Protein AF-A0A947W9T8-F1 (afdb_monomer_lite)

Sequence (119 aa):
MKTILLVGMPPEVCQQVEKLAGGNCKIVAKEADRDERSQFYKEHPTIVVLNARWSDGHWGPNARSLAEEMVKVGGVTVIAVSSFNYDRTLFEKSFFEKSCCQFCRPEELNDILQGELSL

Radius of gyration: 12.92 Å; chains: 1; bounding box: 28×28×35 Å

Secondary structure (DSSP, 8-state):
-EEEEEES--HHHHHHHHHHHGGGEEEEE-SS-S-HHHHHHHH--SEEEEETT---SSSS-HHHHHHHHHHHH-S-EEEEE-S-HHHHHHHSSTTTTTTTEEEE-GGGHHHHHHHHHH-

Foldseek 3Di:
DAEEEEEPDDPVLVVVLCVQLDPVYHYHYDDLDQPSPVCCVVVVGLEYEFAQPDDSPDPDSVRLVVVLVSQVVPNHAYEYEDPDCVSVVSCCPPSNVVTNYHYDYSVCCNVVVNVSSVD

pLDDT: mean 83.0, std 11.66, range [39.25, 93.94]

Structure (mmCIF, N/CA/C/O backbone):
data_AF-A0A947W9T8-F1
#
_entry.id   AF-A0A947W9T8-F1
#
loop_
_atom_site.group_PDB
_atom_site.id
_atom_site.type_symbol
_atom_site.label_atom_id
_atom_site.label_alt_id
_atom_site.label_comp_id
_atom_site.label_asym_id
_atom_site.label_entity_id
_atom_site.label_seq_id
_atom_site.pdbx_PDB_ins_code
_atom_site.Cartn_x
_atom_site.Cartn_y
_atom_site.Cartn_z
_atom_site.occupancy
_atom_site.B_iso_or_equiv
_atom_site.auth_seq_id
_atom_site.auth_comp_id
_atom_site.auth_asym_id
_atom_site.auth_atom_id
_atom_site.pdbx_PDB_model_num
ATOM 1 N N . MET A 1 1 ? -8.979 -1.456 15.881 1.00 77.81 1 MET A N 1
ATOM 2 C CA . MET A 1 1 ? -7.578 -1.009 15.723 1.00 77.81 1 MET A CA 1
ATOM 3 C C . MET A 1 1 ? -7.183 -1.293 14.288 1.00 77.81 1 MET A C 1
ATOM 5 O O . MET A 1 1 ? -7.438 -2.407 13.849 1.00 77.81 1 MET A O 1
ATOM 9 N N . LYS A 1 2 ? -6.668 -0.302 13.552 1.00 88.25 2 LYS A N 1
ATOM 10 C CA . LYS A 1 2 ? -6.274 -0.486 12.148 1.00 88.25 2 LYS A CA 1
ATOM 11 C C . LYS A 1 2 ? -4.866 -1.057 12.062 1.00 88.25 2 LYS A C 1
ATOM 13 O O . LYS A 1 2 ? -4.004 -0.704 12.869 1.00 88.25 2 LYS A O 1
ATOM 18 N N . THR A 1 3 ? -4.655 -1.919 11.077 1.00 92.75 3 THR A N 1
ATOM 19 C CA . THR A 1 3 ? -3.351 -2.514 10.783 1.00 92.75 3 THR A CA 1
ATOM 20 C C . THR A 1 3 ? -2.964 -2.124 9.365 1.00 92.75 3 THR A C 1
ATOM 22 O O . THR A 1 3 ? -3.740 -2.345 8.434 1.00 92.75 3 THR A O 1
ATOM 25 N N . ILE A 1 4 ? -1.784 -1.526 9.217 1.00 93.94 4 ILE A N 1
ATOM 26 C CA . ILE A 1 4 ? -1.240 -1.061 7.943 1.00 93.94 4 ILE A CA 1
ATOM 27 C C . ILE A 1 4 ? -0.068 -1.959 7.562 1.00 93.94 4 ILE A C 1
ATOM 29 O O . ILE A 1 4 ? 0.888 -2.069 8.326 1.00 93.94 4 ILE A O 1
ATOM 33 N N . LEU A 1 5 ? -0.121 -2.570 6.383 1.00 93.19 5 LEU A N 1
ATOM 34 C CA . LEU A 1 5 ? 1.000 -3.304 5.797 1.00 93.19 5 LEU A CA 1
ATOM 35 C C . LEU A 1 5 ? 1.682 -2.432 4.738 1.00 93.19 5 LEU A C 1
ATOM 37 O O . LEU A 1 5 ? 1.016 -1.959 3.820 1.00 93.19 5 LEU A O 1
ATOM 41 N N . LEU A 1 6 ? 2.997 -2.237 4.844 1.00 92.06 6 LEU A N 1
ATOM 42 C CA . LEU A 1 6 ? 3.795 -1.535 3.834 1.00 92.06 6 LEU A CA 1
ATOM 43 C C . LEU A 1 6 ? 4.538 -2.551 2.964 1.00 92.06 6 LEU A C 1
ATOM 45 O O . LEU A 1 6 ? 5.315 -3.354 3.480 1.00 92.06 6 LEU A O 1
ATOM 49 N N . VAL A 1 7 ? 4.329 -2.500 1.648 1.00 90.62 7 VAL A N 1
ATOM 50 C CA . VAL A 1 7 ? 4.938 -3.425 0.683 1.00 90.62 7 VAL A CA 1
ATOM 51 C C . VAL A 1 7 ? 5.866 -2.674 -0.257 1.00 90.62 7 VAL A C 1
ATOM 53 O O . VAL A 1 7 ? 5.421 -1.871 -1.078 1.00 90.62 7 VAL A O 1
ATOM 56 N N . GLY A 1 8 ? 7.168 -2.955 -0.159 1.00 87.44 8 GLY A N 1
ATOM 57 C CA . GLY A 1 8 ? 8.167 -2.407 -1.079 1.00 87.44 8 GLY A CA 1
ATOM 58 C C . GLY A 1 8 ? 8.328 -0.890 -1.025 1.00 87.44 8 GLY A C 1
ATOM 59 O O . GLY A 1 8 ? 8.807 -0.302 -1.996 1.00 87.44 8 GLY A O 1
ATOM 60 N N . MET A 1 9 ? 7.880 -0.250 0.054 1.00 88.56 9 MET A N 1
ATOM 61 C CA . MET A 1 9 ? 7.938 1.200 0.198 1.00 88.56 9 MET A CA 1
ATOM 62 C C . MET A 1 9 ? 9.362 1.648 0.542 1.00 88.56 9 MET A C 1
ATOM 64 O O . MET A 1 9 ? 10.041 0.975 1.321 1.00 88.56 9 MET A O 1
ATOM 68 N N . PRO A 1 10 ? 9.836 2.771 -0.025 1.00 85.62 10 PRO A N 1
ATOM 69 C CA . PRO A 1 10 ? 11.122 3.324 0.361 1.00 85.62 10 PRO A CA 1
ATOM 70 C C . PRO A 1 10 ? 11.061 3.868 1.805 1.00 85.62 10 PRO A C 1
ATOM 72 O O . PRO A 1 10 ? 9.973 4.241 2.268 1.00 85.62 10 PRO A O 1
ATOM 75 N N . PRO A 1 11 ? 12.199 3.935 2.526 1.00 87.19 11 PRO A N 1
ATOM 76 C CA . PRO A 1 11 ? 12.235 4.324 3.938 1.00 87.19 11 PRO A CA 1
ATOM 77 C C . PRO A 1 11 ? 11.555 5.664 4.235 1.00 87.19 11 PRO A C 1
ATOM 79 O O . PRO A 1 11 ? 10.885 5.791 5.260 1.00 87.19 11 PRO A O 1
ATOM 82 N N . GLU A 1 12 ? 11.668 6.646 3.335 1.00 87.31 12 GLU A N 1
ATOM 83 C CA . GLU A 1 12 ? 1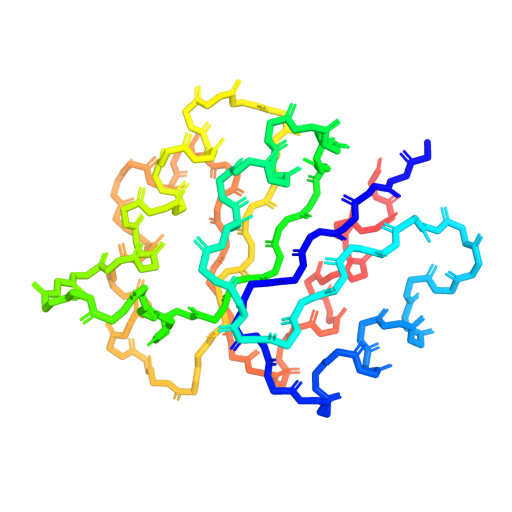1.011 7.945 3.497 1.00 87.31 12 GLU A CA 1
ATOM 84 C C . GLU A 1 12 ? 9.484 7.830 3.578 1.00 87.31 12 GLU A C 1
ATOM 86 O O . GLU A 1 12 ? 8.853 8.504 4.396 1.00 87.31 12 GLU A O 1
ATOM 91 N N . VAL A 1 13 ? 8.884 6.929 2.797 1.00 87.62 13 VAL A N 1
ATOM 92 C CA . VAL A 1 13 ? 7.436 6.722 2.824 1.00 87.62 13 VAL A CA 1
ATOM 93 C C . VAL A 1 13 ? 7.032 5.899 4.045 1.00 87.62 13 VAL A C 1
ATOM 95 O O . VAL A 1 13 ? 5.995 6.175 4.644 1.00 87.62 13 VAL A O 1
ATOM 98 N N . CYS A 1 14 ? 7.855 4.941 4.480 1.00 88.94 14 CYS A N 1
ATOM 99 C CA . CYS A 1 14 ? 7.605 4.220 5.730 1.00 88.94 14 CYS A CA 1
ATOM 100 C C . CYS A 1 14 ? 7.518 5.181 6.923 1.00 88.94 14 CYS A C 1
ATOM 102 O O . CYS A 1 14 ? 6.525 5.167 7.649 1.00 88.94 14 CYS A O 1
ATOM 104 N N . GLN A 1 15 ? 8.489 6.087 7.060 1.00 89.00 15 GLN A N 1
ATOM 105 C CA . GLN A 1 15 ? 8.498 7.097 8.124 1.00 89.00 15 GLN A CA 1
ATOM 106 C C . GLN A 1 15 ? 7.305 8.058 8.029 1.00 89.00 15 GLN A C 1
ATOM 108 O O . GLN A 1 15 ? 6.732 8.457 9.045 1.00 89.00 15 GLN A O 1
ATOM 113 N N . GLN A 1 16 ? 6.909 8.434 6.810 1.00 89.56 16 GLN A N 1
ATOM 114 C CA . GLN A 1 16 ? 5.730 9.264 6.564 1.00 89.56 16 GLN A CA 1
ATOM 115 C C . GLN A 1 16 ? 4.447 8.577 7.054 1.00 89.56 16 GLN A C 1
ATOM 117 O O . GLN A 1 16 ? 3.656 9.201 7.765 1.00 89.56 16 GLN A O 1
ATOM 122 N N . VAL A 1 17 ? 4.263 7.292 6.734 1.00 90.69 17 VAL A N 1
ATOM 123 C CA . VAL A 1 17 ? 3.108 6.505 7.190 1.00 90.69 17 VAL A CA 1
ATOM 124 C C . VAL A 1 17 ? 3.130 6.316 8.708 1.00 90.69 17 VAL A C 1
ATOM 126 O O . VAL A 1 17 ? 2.100 6.498 9.353 1.00 90.69 17 VAL A O 1
ATOM 129 N N . GLU A 1 18 ? 4.292 6.033 9.299 1.00 90.00 18 GLU A N 1
ATOM 130 C CA . GLU A 1 18 ? 4.469 5.929 10.755 1.00 90.00 18 GLU A CA 1
ATOM 131 C C . GLU A 1 18 ? 4.072 7.200 11.494 1.00 90.00 18 GLU A C 1
ATOM 133 O O . GLU A 1 18 ? 3.310 7.156 12.465 1.00 90.00 18 GLU A O 1
ATOM 138 N N . LYS A 1 19 ? 4.519 8.349 10.991 1.00 90.19 19 LYS A N 1
ATOM 139 C CA . LYS A 1 19 ? 4.174 9.646 11.566 1.00 90.19 19 LYS A CA 1
ATOM 140 C C . LYS A 1 19 ? 2.676 9.942 11.470 1.00 90.19 19 LYS A C 1
ATOM 142 O O . LYS A 1 19 ? 2.123 10.532 12.396 1.00 90.19 19 LYS A O 1
ATOM 147 N N . LEU A 1 20 ? 2.032 9.559 10.367 1.00 89.81 20 LEU A N 1
ATOM 148 C CA . LEU A 1 20 ? 0.605 9.793 10.151 1.00 89.81 20 LEU A CA 1
ATOM 149 C C . LEU A 1 20 ? -0.292 8.874 10.975 1.00 89.81 20 LEU A C 1
ATOM 151 O O . LEU A 1 20 ? -1.266 9.338 11.562 1.00 89.81 20 LEU A O 1
ATOM 155 N N . ALA A 1 21 ? 0.013 7.578 11.009 1.00 87.50 21 ALA A N 1
ATOM 156 C CA . ALA A 1 21 ? -0.827 6.609 11.700 1.00 87.50 21 ALA A CA 1
ATOM 157 C C . ALA A 1 21 ? -0.743 6.761 13.231 1.00 87.50 21 ALA A C 1
ATOM 159 O O . ALA A 1 21 ? -1.692 6.425 13.950 1.00 87.50 21 ALA A O 1
ATOM 160 N N . GLY A 1 22 ? 0.385 7.291 13.723 1.00 82.06 22 GLY A N 1
ATOM 161 C CA . GLY A 1 22 ? 0.645 7.506 15.142 1.00 82.06 22 GLY A CA 1
ATOM 162 C C . GLY A 1 22 ? 0.586 6.207 15.954 1.00 82.06 22 GLY A C 1
ATOM 163 O O . GLY A 1 22 ? 0.674 5.106 15.420 1.00 82.06 22 GLY A O 1
ATOM 164 N N . GLY A 1 23 ? 0.392 6.321 17.272 1.00 78.38 23 GLY A N 1
ATOM 165 C CA . GLY A 1 23 ? 0.298 5.162 18.175 1.00 78.38 23 GLY A CA 1
ATOM 166 C C . GLY A 1 23 ? -1.022 4.376 18.106 1.00 78.38 23 GLY A C 1
ATOM 167 O O . GLY A 1 23 ? -1.191 3.415 18.851 1.00 78.38 23 GLY A O 1
ATOM 168 N N . ASN A 1 24 ? -1.965 4.779 17.248 1.00 80.31 24 ASN A N 1
ATOM 169 C CA . ASN A 1 24 ? -3.314 4.200 17.177 1.00 80.31 24 ASN A CA 1
ATOM 170 C C . ASN A 1 24 ? -3.457 3.105 16.109 1.00 80.31 24 ASN A C 1
ATOM 172 O O . ASN A 1 24 ? -4.493 2.433 16.041 1.00 80.31 24 ASN A O 1
ATOM 176 N N . CYS A 1 25 ? -2.431 2.922 15.279 1.00 88.12 25 CYS A N 1
ATOM 177 C CA . CYS A 1 25 ? -2.396 1.906 14.238 1.00 88.12 25 CYS A CA 1
ATOM 178 C C . CYS A 1 25 ? -1.193 0.994 14.434 1.00 88.12 25 CYS A C 1
ATOM 180 O O . CYS A 1 25 ? -0.109 1.437 14.811 1.00 88.12 25 CYS A O 1
ATOM 182 N N . LYS A 1 26 ? -1.370 -0.287 14.120 1.00 90.94 26 LYS A N 1
ATOM 183 C CA . LYS A 1 26 ? -0.251 -1.218 14.018 1.00 90.94 26 LYS A CA 1
ATOM 184 C C . LYS A 1 26 ? 0.348 -1.101 12.623 1.00 90.94 26 LYS A C 1
ATOM 186 O O . LYS A 1 26 ? -0.360 -1.321 11.644 1.00 90.94 26 LYS A O 1
ATOM 191 N N . ILE A 1 27 ? 1.635 -0.792 12.532 1.00 90.12 27 ILE A N 1
ATOM 192 C CA . ILE A 1 27 ? 2.351 -0.759 11.255 1.00 90.12 27 ILE A CA 1
ATOM 193 C C . ILE A 1 27 ? 3.195 -2.017 11.129 1.00 90.12 27 ILE A C 1
ATOM 195 O O . ILE A 1 27 ? 3.965 -2.369 12.019 1.00 90.12 27 ILE A O 1
ATOM 199 N N . VAL A 1 28 ? 3.018 -2.694 10.004 1.00 88.25 28 VAL A N 1
ATOM 200 C CA . VAL A 1 28 ? 3.795 -3.847 9.576 1.00 88.25 28 VAL A CA 1
ATOM 201 C C . VAL A 1 28 ? 4.612 -3.372 8.380 1.00 88.25 28 VAL A C 1
ATOM 203 O O . VAL A 1 28 ? 4.160 -3.421 7.238 1.00 88.25 28 VAL A O 1
ATOM 206 N N . ALA A 1 29 ? 5.786 -2.806 8.656 1.00 73.88 29 ALA A N 1
ATOM 207 C CA . ALA A 1 29 ? 6.720 -2.351 7.634 1.00 73.88 29 ALA A CA 1
ATOM 208 C C . ALA A 1 29 ? 7.717 -3.462 7.305 1.00 73.88 29 ALA A C 1
ATOM 210 O O . ALA A 1 29 ? 8.166 -4.180 8.203 1.00 73.88 29 ALA A O 1
ATOM 211 N N . LYS A 1 30 ? 8.089 -3.594 6.029 1.00 63.84 30 LYS A N 1
ATOM 212 C CA . LYS A 1 30 ? 9.153 -4.512 5.631 1.00 63.84 30 LYS A CA 1
ATOM 213 C C . LYS A 1 30 ? 10.122 -3.850 4.667 1.00 63.84 30 LYS A C 1
ATOM 215 O O . LYS A 1 30 ? 9.743 -3.409 3.584 1.00 63.84 30 LYS A O 1
ATOM 220 N N . GLU A 1 31 ? 11.388 -3.844 5.060 1.00 56.31 31 GLU A N 1
ATOM 221 C CA . GLU A 1 31 ? 12.499 -3.628 4.146 1.00 56.31 31 GLU A CA 1
ATOM 222 C C . GLU A 1 31 ? 12.657 -4.898 3.299 1.00 56.31 31 GLU A C 1
ATOM 224 O O . GLU A 1 31 ? 13.053 -5.936 3.815 1.00 56.31 31 GLU A O 1
ATOM 229 N N . ALA A 1 32 ? 12.265 -4.826 2.024 1.00 51.75 32 ALA A N 1
ATOM 230 C CA . ALA A 1 32 ? 12.659 -5.694 0.901 1.00 51.75 32 ALA A CA 1
ATOM 231 C C . ALA A 1 32 ? 12.647 -7.240 1.047 1.00 51.75 32 ALA A C 1
ATOM 233 O O . ALA A 1 32 ? 13.120 -7.918 0.135 1.00 51.75 32 ALA A O 1
ATOM 234 N N . ASP A 1 33 ? 12.132 -7.831 2.126 1.00 51.91 33 ASP A N 1
ATOM 235 C CA . ASP A 1 33 ? 12.156 -9.286 2.299 1.00 51.91 33 ASP A CA 1
ATOM 236 C C . ASP A 1 33 ? 10.896 -9.957 1.723 1.00 51.91 33 ASP A C 1
ATOM 238 O O . ASP A 1 33 ? 9.768 -9.538 1.976 1.00 51.91 33 ASP A O 1
ATOM 242 N N . ARG A 1 34 ? 11.094 -11.077 1.026 1.00 60.41 34 ARG A N 1
ATOM 243 C CA . ARG A 1 34 ? 10.173 -11.743 0.075 1.00 60.41 34 ARG A CA 1
ATOM 244 C C . ARG A 1 34 ? 8.928 -12.440 0.661 1.00 60.41 34 ARG A C 1
ATOM 246 O O . ARG A 1 34 ? 8.612 -13.557 0.254 1.00 60.41 34 ARG A O 1
ATOM 253 N N . ASP A 1 35 ? 8.250 -11.861 1.648 1.00 77.94 35 ASP A N 1
ATOM 254 C CA . ASP A 1 35 ? 7.139 -12.560 2.316 1.00 77.94 35 ASP A CA 1
ATOM 255 C C . ASP A 1 35 ? 5.977 -11.657 2.745 1.00 77.94 35 ASP A C 1
ATOM 257 O O . ASP A 1 35 ? 5.540 -11.643 3.893 1.00 77.94 35 ASP A O 1
ATOM 261 N N . GLU A 1 36 ? 5.493 -10.846 1.817 1.00 82.31 36 GLU A N 1
ATOM 262 C CA . GLU A 1 36 ? 4.372 -9.929 2.009 1.00 82.31 36 GLU A CA 1
ATOM 263 C C . GLU A 1 36 ? 3.038 -10.675 2.056 1.00 82.31 36 GLU A C 1
ATOM 265 O O . GLU A 1 36 ? 2.128 -10.274 2.780 1.00 82.31 36 GLU A O 1
ATOM 270 N N . ARG A 1 37 ? 2.948 -11.815 1.356 1.00 85.38 37 ARG A N 1
ATOM 271 C CA . ARG A 1 37 ? 1.779 -12.700 1.399 1.00 85.38 37 ARG A CA 1
ATOM 272 C C . ARG A 1 37 ? 1.586 -13.303 2.785 1.00 85.38 37 ARG A C 1
ATOM 274 O O . ARG A 1 37 ? 0.503 -13.160 3.346 1.00 85.38 37 ARG A O 1
ATOM 281 N N . SER A 1 38 ? 2.609 -13.924 3.380 1.00 84.81 38 SER A N 1
ATOM 282 C CA . SER A 1 38 ? 2.423 -14.529 4.707 1.00 84.81 38 SER A CA 1
ATOM 283 C C . SER A 1 38 ? 2.122 -13.477 5.767 1.00 84.81 38 SER A C 1
ATOM 285 O O . SER A 1 38 ? 1.315 -13.737 6.653 1.00 84.81 38 SER A O 1
ATOM 287 N N . GLN A 1 39 ? 2.699 -12.274 5.667 1.00 85.62 39 GLN A N 1
ATOM 288 C CA . GLN A 1 39 ? 2.354 -11.176 6.575 1.00 85.62 39 GLN A CA 1
ATOM 289 C C . GLN A 1 39 ? 0.916 -10.704 6.382 1.00 85.62 39 GLN A C 1
ATOM 291 O O . GLN A 1 39 ? 0.213 -10.521 7.368 1.00 85.62 39 GLN A O 1
ATOM 296 N N . PHE A 1 40 ? 0.445 -10.568 5.143 1.00 88.94 40 PHE A N 1
ATOM 297 C CA . PHE A 1 40 ? -0.951 -10.240 4.874 1.00 88.94 40 PHE A CA 1
ATOM 298 C C . PHE A 1 40 ? -1.909 -11.241 5.538 1.00 88.94 40 PHE A C 1
ATOM 300 O O . PHE A 1 40 ? -2.814 -10.839 6.268 1.00 88.94 40 PHE A O 1
ATOM 307 N N . TYR A 1 41 ? -1.669 -12.544 5.363 1.00 87.62 41 TYR A N 1
ATOM 308 C CA . TYR A 1 41 ? -2.514 -13.585 5.958 1.00 87.62 41 TYR A CA 1
ATOM 309 C C . TYR A 1 41 ? -2.340 -13.739 7.473 1.00 87.62 41 TYR A C 1
ATOM 311 O O . TYR A 1 41 ? -3.257 -14.211 8.133 1.00 87.62 41 TYR A O 1
ATOM 319 N N . LYS A 1 42 ? -1.187 -13.367 8.034 1.00 89.31 42 LYS A N 1
ATOM 320 C CA . LYS A 1 42 ? -0.925 -13.443 9.477 1.00 89.31 42 LYS A CA 1
ATOM 321 C C . LYS A 1 42 ? -1.487 -12.242 10.233 1.00 89.31 42 LYS A C 1
ATOM 323 O O . LYS A 1 42 ? -2.034 -12.390 11.321 1.00 89.31 42 LYS A O 1
ATOM 328 N N . GLU A 1 43 ? -1.286 -11.051 9.685 1.00 90.75 43 GLU A N 1
ATOM 329 C CA . GLU A 1 43 ? -1.548 -9.781 10.361 1.00 90.75 43 GLU A CA 1
ATOM 330 C C . GLU A 1 43 ? -2.931 -9.216 10.029 1.00 90.75 43 GLU A C 1
ATOM 332 O O . GLU A 1 43 ? -3.401 -8.328 10.740 1.00 90.75 43 GLU A O 1
ATOM 337 N N . HIS A 1 44 ? -3.579 -9.735 8.977 1.00 90.12 44 HIS A N 1
ATOM 338 C CA . HIS A 1 44 ? -4.893 -9.308 8.493 1.00 90.12 44 HIS A CA 1
ATOM 339 C C . HIS A 1 44 ? -5.014 -7.774 8.416 1.00 90.12 44 HIS A C 1
ATOM 341 O O . HIS A 1 44 ? -5.834 -7.174 9.120 1.00 90.12 44 HIS A O 1
ATOM 347 N N . PRO A 1 45 ? -4.160 -7.108 7.612 1.00 92.19 45 PRO A N 1
ATOM 348 C CA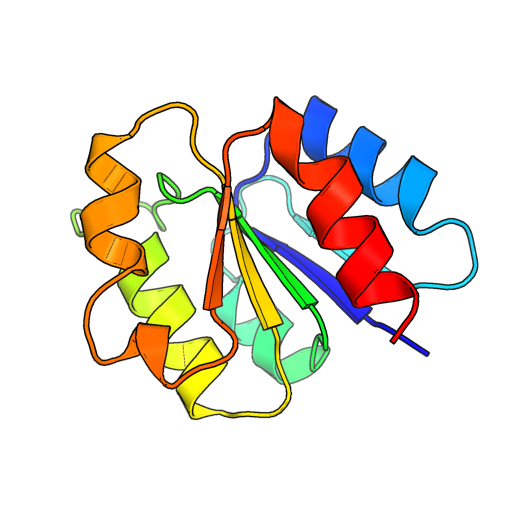 . PRO A 1 45 ? -4.157 -5.659 7.533 1.00 92.19 45 PRO A CA 1
ATOM 349 C C . PRO A 1 45 ? -5.475 -5.136 6.963 1.00 92.19 45 PRO A C 1
ATOM 351 O O . PRO A 1 45 ? -6.019 -5.678 6.005 1.00 92.19 45 PRO A O 1
ATOM 354 N N . THR A 1 46 ? -5.955 -4.034 7.532 1.00 92.75 46 THR A N 1
ATOM 355 C CA . THR A 1 46 ? -7.114 -3.299 7.011 1.00 92.75 46 THR A CA 1
ATOM 356 C C . THR A 1 46 ? -6.709 -2.354 5.883 1.00 92.75 46 THR A C 1
ATOM 358 O O . THR A 1 46 ? -7.537 -2.002 5.051 1.00 92.75 46 THR A O 1
ATOM 361 N N . ILE A 1 47 ? -5.438 -1.934 5.858 1.00 93.69 47 ILE A N 1
ATOM 362 C CA . ILE A 1 47 ? -4.866 -1.061 4.830 1.00 93.69 47 ILE A CA 1
ATOM 363 C C . ILE A 1 47 ? -3.543 -1.667 4.357 1.00 93.69 47 ILE A C 1
ATOM 365 O O . ILE A 1 47 ? -2.699 -2.042 5.169 1.00 93.69 47 ILE A O 1
ATOM 369 N N . VAL A 1 48 ? -3.331 -1.726 3.048 1.00 93.56 48 VAL A N 1
ATOM 370 C CA . VAL A 1 48 ? -2.046 -2.084 2.442 1.00 93.56 48 VAL A CA 1
ATOM 371 C C . VAL A 1 48 ? -1.557 -0.899 1.627 1.00 93.56 48 VAL A C 1
ATOM 373 O O . VAL A 1 48 ? -2.209 -0.509 0.665 1.00 93.56 48 VAL A O 1
ATOM 376 N N . VAL A 1 49 ? -0.397 -0.349 1.976 1.00 93.81 49 VAL A N 1
ATOM 377 C CA . VAL A 1 49 ? 0.305 0.636 1.147 1.00 93.81 49 VAL A CA 1
ATOM 378 C C . VAL A 1 49 ? 1.334 -0.116 0.317 1.00 93.81 49 VAL A C 1
ATOM 380 O O . VAL A 1 49 ? 2.296 -0.675 0.844 1.00 93.81 49 VAL A O 1
ATOM 383 N N . LEU A 1 50 ? 1.104 -0.165 -0.987 1.00 92.06 50 LEU A N 1
ATOM 384 C CA . LEU A 1 50 ? 1.841 -0.996 -1.924 1.00 92.06 50 LEU A CA 1
ATOM 385 C C . LEU A 1 50 ? 2.609 -0.121 -2.906 1.00 92.06 50 LEU A C 1
ATOM 387 O O . LEU A 1 50 ? 2.012 0.656 -3.642 1.00 92.06 50 LEU A O 1
ATOM 391 N N . ASN A 1 51 ? 3.920 -0.307 -3.012 1.00 91.06 51 ASN A N 1
ATOM 392 C CA . ASN A 1 51 ? 4.672 0.266 -4.119 1.00 91.06 51 ASN A CA 1
ATOM 393 C C . ASN A 1 51 ? 4.220 -0.406 -5.427 1.00 91.06 51 ASN A C 1
ATOM 395 O O . ASN A 1 51 ? 4.405 -1.609 -5.612 1.00 91.06 51 ASN A O 1
ATOM 399 N N . ALA A 1 52 ? 3.645 0.360 -6.358 1.00 89.12 52 ALA A N 1
ATOM 400 C CA . ALA A 1 52 ? 3.090 -0.181 -7.603 1.00 89.12 52 ALA A CA 1
ATOM 401 C C . ALA A 1 52 ? 4.161 -0.802 -8.522 1.00 89.12 52 ALA A C 1
ATOM 403 O O . ALA A 1 52 ? 3.847 -1.570 -9.431 1.00 89.12 52 ALA A O 1
ATOM 404 N N . ARG A 1 53 ? 5.435 -0.476 -8.277 1.00 86.50 53 ARG A N 1
ATOM 405 C CA . ARG A 1 53 ? 6.611 -1.011 -8.972 1.00 86.50 53 ARG A CA 1
ATOM 406 C C . ARG A 1 53 ? 7.299 -2.136 -8.196 1.00 86.50 53 ARG A C 1
ATOM 408 O O . ARG A 1 53 ? 8.331 -2.625 -8.655 1.00 86.50 53 ARG A O 1
ATOM 415 N N . TRP A 1 54 ? 6.764 -2.540 -7.042 1.00 85.81 54 TRP A N 1
ATOM 416 C CA . TRP A 1 54 ? 7.311 -3.647 -6.266 1.00 85.81 54 TRP A CA 1
ATOM 417 C C . TRP A 1 54 ? 7.331 -4.945 -7.082 1.00 85.81 54 TRP A C 1
ATOM 419 O O . TRP A 1 54 ? 6.421 -5.249 -7.862 1.00 85.81 54 TRP A O 1
ATOM 429 N N . SER A 1 55 ? 8.399 -5.714 -6.879 1.00 78.81 55 SER A N 1
ATOM 430 C CA . SER A 1 55 ? 8.604 -7.025 -7.472 1.00 78.81 55 SER A CA 1
ATOM 431 C C . SER A 1 55 ? 9.239 -7.968 -6.455 1.00 78.81 55 SER A C 1
ATOM 433 O O . SER A 1 55 ? 10.188 -7.587 -5.776 1.00 78.81 55 SER A O 1
ATOM 435 N N . ASP A 1 56 ? 8.766 -9.215 -6.407 1.00 70.31 56 ASP A N 1
ATOM 436 C CA . ASP A 1 56 ? 9.319 -10.293 -5.573 1.00 70.31 56 ASP A CA 1
ATOM 437 C C . ASP A 1 56 ? 10.629 -10.901 -6.124 1.00 70.31 56 ASP A C 1
ATOM 439 O O . ASP A 1 56 ? 11.114 -11.924 -5.633 1.00 70.31 56 ASP A O 1
ATOM 443 N N . GLY A 1 57 ? 11.219 -10.284 -7.154 1.00 64.69 57 GLY A N 1
ATOM 444 C CA . GLY A 1 57 ? 12.434 -10.762 -7.814 1.00 64.69 57 GLY A CA 1
ATOM 445 C C . GLY A 1 57 ? 12.193 -11.793 -8.924 1.00 64.69 57 GLY A C 1
ATOM 446 O O . GLY A 1 57 ? 13.161 -12.199 -9.567 1.00 64.69 57 GLY A O 1
ATOM 447 N N . HIS A 1 58 ? 10.942 -12.178 -9.201 1.00 50.53 58 HIS A N 1
ATOM 448 C CA . HIS A 1 58 ? 10.563 -12.892 -10.423 1.00 50.53 58 HIS A CA 1
ATOM 449 C C . HIS A 1 58 ? 10.034 -11.894 -11.464 1.00 50.53 58 HIS A C 1
ATOM 451 O O . HIS A 1 58 ? 9.379 -10.908 -11.135 1.00 50.53 58 HIS A O 1
ATOM 457 N N . TRP A 1 59 ? 10.339 -12.100 -12.743 1.00 39.25 59 TRP A N 1
ATOM 458 C CA . TRP A 1 59 ? 9.944 -11.173 -13.807 1.00 39.25 59 TRP A CA 1
ATOM 459 C C . TRP A 1 59 ? 8.416 -11.242 -14.052 1.00 39.25 59 TRP A C 1
ATOM 461 O O . TRP A 1 59 ? 7.938 -12.201 -14.650 1.00 39.25 59 TRP A O 1
ATOM 471 N N . GLY A 1 60 ? 7.646 -10.237 -13.597 1.00 50.53 60 GLY A N 1
ATOM 472 C CA . GLY A 1 60 ? 6.187 -10.114 -13.795 1.00 50.53 60 GLY A CA 1
ATOM 473 C C . GLY A 1 60 ? 5.562 -8.849 -13.154 1.00 50.53 60 GLY A C 1
ATOM 474 O O . GLY A 1 60 ? 6.246 -8.154 -12.401 1.00 50.53 60 GLY A O 1
ATOM 475 N N . PRO A 1 61 ? 4.281 -8.503 -13.441 1.00 59.78 61 PRO A N 1
ATOM 476 C CA . PRO A 1 61 ? 3.543 -7.393 -12.811 1.00 59.78 61 PRO A CA 1
ATOM 477 C C . PRO A 1 61 ? 3.116 -7.743 -11.370 1.00 59.78 61 PRO A C 1
ATOM 479 O O . PRO A 1 61 ? 1.932 -7.852 -11.050 1.00 59.78 61 PRO A O 1
ATOM 482 N N . ASN A 1 62 ? 4.098 -7.958 -10.500 1.00 80.12 62 ASN A N 1
ATOM 483 C CA . ASN A 1 62 ? 3.916 -8.601 -9.198 1.00 80.12 62 ASN A CA 1
ATOM 484 C C . ASN A 1 62 ? 3.108 -7.763 -8.206 1.00 80.12 62 ASN A C 1
ATOM 486 O O . ASN A 1 62 ? 2.236 -8.311 -7.536 1.00 80.12 62 ASN A O 1
ATOM 490 N N . ALA A 1 63 ? 3.324 -6.445 -8.160 1.00 86.56 63 ALA A N 1
ATOM 491 C CA . ALA A 1 63 ? 2.531 -5.552 -7.318 1.00 86.56 63 ALA A CA 1
ATOM 492 C C . ALA A 1 63 ? 1.037 -5.629 -7.658 1.00 86.56 63 ALA A C 1
ATOM 494 O O . ALA 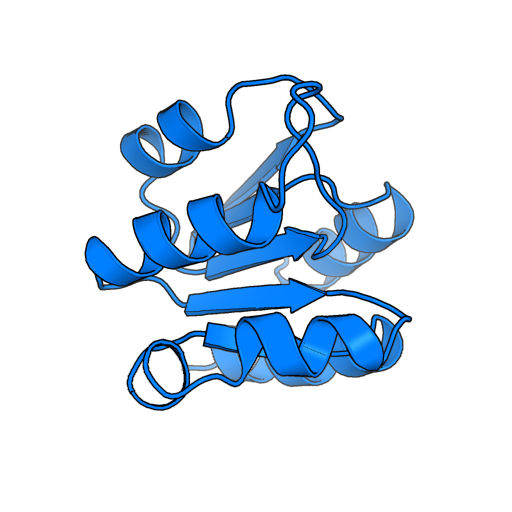A 1 63 ? 0.201 -5.782 -6.772 1.00 86.56 63 ALA A O 1
ATOM 495 N N . ARG A 1 64 ? 0.687 -5.612 -8.950 1.00 87.31 64 ARG A N 1
ATOM 496 C CA . ARG A 1 64 ? -0.712 -5.725 -9.373 1.00 87.31 64 ARG A CA 1
ATOM 497 C C . ARG A 1 64 ? -1.314 -7.064 -8.958 1.00 87.31 64 ARG A C 1
ATOM 499 O O . ARG A 1 64 ? -2.390 -7.077 -8.376 1.00 87.31 64 ARG A O 1
ATOM 506 N N . SER A 1 65 ? -0.638 -8.174 -9.249 1.00 86.50 65 SER A N 1
ATOM 507 C CA . SER A 1 65 ? -1.135 -9.506 -8.885 1.00 86.50 65 SER A CA 1
ATOM 508 C C . SER A 1 65 ? -1.315 -9.657 -7.372 1.00 86.50 65 SER A C 1
ATOM 510 O O . SER A 1 65 ? -2.305 -10.236 -6.933 1.00 86.50 65 SER A O 1
ATOM 512 N N . LEU A 1 66 ? -0.394 -9.100 -6.578 1.00 87.56 66 LEU A N 1
ATOM 513 C CA . LEU A 1 66 ? -0.492 -9.075 -5.120 1.00 87.56 66 LEU A CA 1
ATOM 514 C C . LEU A 1 66 ? -1.691 -8.239 -4.650 1.00 87.56 66 LEU A C 1
ATOM 516 O O . LEU A 1 66 ? -2.469 -8.704 -3.824 1.00 87.56 66 LEU A O 1
ATOM 520 N N . ALA A 1 67 ? -1.888 -7.046 -5.217 1.00 89.88 67 ALA A N 1
ATOM 521 C CA . ALA A 1 67 ? -3.060 -6.222 -4.932 1.00 89.88 67 ALA A CA 1
ATOM 522 C C . ALA A 1 67 ? -4.364 -6.943 -5.291 1.00 89.88 67 ALA A C 1
ATOM 524 O O . ALA A 1 67 ? -5.298 -6.935 -4.494 1.00 89.88 67 ALA A O 1
ATOM 525 N N . GLU A 1 68 ? -4.426 -7.597 -6.458 1.00 88.50 68 GLU A N 1
ATOM 526 C CA . GLU A 1 68 ? -5.597 -8.368 -6.883 1.00 88.50 68 GLU A CA 1
ATOM 527 C C . GLU A 1 68 ? -5.905 -9.521 -5.920 1.00 88.50 68 GLU A C 1
ATOM 529 O O . GLU A 1 68 ? -7.071 -9.809 -5.663 1.00 88.50 68 GLU A O 1
ATOM 534 N N . GLU A 1 69 ? -4.881 -10.187 -5.388 1.00 87.75 69 GLU A N 1
ATOM 535 C CA . GLU A 1 69 ? -5.028 -11.237 -4.377 1.00 87.75 69 GLU A CA 1
ATOM 536 C C . GLU A 1 69 ? -5.596 -10.672 -3.068 1.00 87.75 69 GLU A C 1
ATOM 538 O O . GLU A 1 69 ? -6.603 -11.170 -2.568 1.00 87.75 69 GLU A O 1
ATOM 543 N N . MET A 1 70 ? -5.010 -9.586 -2.559 1.00 89.56 70 MET A N 1
ATOM 544 C CA . MET A 1 70 ? -5.409 -8.961 -1.295 1.00 89.56 70 MET A CA 1
ATOM 545 C C . MET A 1 70 ? -6.857 -8.469 -1.331 1.00 89.56 70 MET A C 1
ATOM 547 O O . MET A 1 70 ? -7.636 -8.778 -0.431 1.00 89.56 70 MET A O 1
ATOM 551 N N . VAL A 1 71 ? -7.262 -7.771 -2.395 1.00 88.12 71 VAL A N 1
ATOM 552 C CA . VAL A 1 71 ? -8.643 -7.272 -2.488 1.00 88.12 71 VAL A CA 1
ATOM 553 C C . VAL A 1 71 ? -9.672 -8.394 -2.660 1.00 88.12 71 VAL A C 1
ATOM 555 O O . VAL A 1 71 ? -10.808 -8.223 -2.225 1.00 88.12 71 VAL A O 1
ATOM 558 N N . LYS A 1 72 ? -9.303 -9.556 -3.233 1.00 86.31 72 LYS A N 1
ATOM 559 C CA . LYS A 1 72 ? -10.200 -10.731 -3.324 1.00 86.31 72 LYS A CA 1
ATOM 560 C C . LYS A 1 72 ? -10.522 -11.330 -1.964 1.00 86.31 72 LYS A C 1
ATOM 562 O O . LYS A 1 72 ? -11.611 -11.874 -1.801 1.00 86.31 72 LYS A O 1
ATOM 567 N N . VAL A 1 73 ? -9.592 -11.250 -1.012 1.00 84.50 73 VAL A N 1
ATOM 568 C CA . VAL A 1 73 ? -9.828 -11.703 0.368 1.00 84.50 73 VAL A CA 1
ATOM 569 C C . VAL A 1 73 ? -10.890 -10.831 1.049 1.00 84.50 73 VAL A C 1
ATOM 571 O O . VAL A 1 73 ? -11.661 -11.331 1.866 1.00 84.50 73 VAL A O 1
ATOM 574 N N . GLY A 1 74 ? -11.002 -9.565 0.636 1.00 81.38 74 GLY A N 1
ATOM 575 C CA . GLY A 1 74 ? -11.994 -8.620 1.137 1.00 81.38 74 GLY A CA 1
ATOM 576 C C . GLY A 1 74 ? -11.610 -8.013 2.488 1.00 81.38 74 GLY A C 1
ATOM 577 O O . GLY A 1 74 ? -10.731 -8.504 3.192 1.00 81.38 74 GLY A O 1
ATOM 578 N N . GLY A 1 75 ? -12.258 -6.901 2.844 1.00 84.00 75 GLY A N 1
ATOM 579 C CA . GLY A 1 75 ? -12.012 -6.207 4.117 1.00 84.00 75 GLY A CA 1
ATOM 580 C C . GLY A 1 75 ? -10.681 -5.450 4.201 1.00 84.00 75 GLY A C 1
ATOM 581 O O . GLY A 1 75 ? -10.311 -5.008 5.287 1.00 84.00 75 GLY A O 1
ATOM 582 N N . VAL A 1 76 ? -9.981 -5.286 3.075 1.00 90.25 76 VAL A N 1
ATOM 583 C CA . VAL A 1 76 ? -8.734 -4.523 2.974 1.00 90.25 76 VAL A CA 1
ATOM 584 C C . VAL A 1 76 ? -8.845 -3.427 1.919 1.00 90.25 76 VAL A C 1
ATOM 586 O O . VAL A 1 76 ? -9.319 -3.676 0.809 1.00 90.25 76 VAL A O 1
ATOM 589 N N . THR A 1 77 ? -8.361 -2.232 2.257 1.00 91.69 77 THR A N 1
ATOM 590 C CA . THR A 1 77 ? -8.078 -1.173 1.285 1.00 91.69 77 THR A CA 1
ATOM 591 C C . THR A 1 77 ? -6.634 -1.297 0.804 1.00 91.69 77 THR A C 1
ATOM 593 O O . THR A 1 77 ? -5.710 -1.320 1.615 1.00 91.69 77 THR A O 1
ATOM 596 N N . VAL A 1 78 ? -6.414 -1.354 -0.509 1.00 92.25 78 VAL A N 1
ATOM 597 C CA . VAL A 1 78 ? -5.069 -1.322 -1.107 1.00 92.25 78 VAL A CA 1
ATOM 598 C C . VAL A 1 78 ? -4.815 0.060 -1.703 1.00 92.25 78 VAL A C 1
ATOM 600 O O . VAL A 1 78 ? -5.554 0.503 -2.573 1.00 92.25 78 VAL A O 1
ATOM 603 N N . ILE A 1 79 ? -3.750 0.726 -1.269 1.00 93.44 79 ILE A N 1
ATOM 604 C CA . ILE A 1 79 ? -3.283 2.012 -1.789 1.00 93.44 79 ILE A CA 1
ATOM 605 C C . ILE A 1 79 ? -1.996 1.751 -2.574 1.00 93.44 79 ILE A C 1
ATOM 607 O O . ILE A 1 79 ? -0.927 1.558 -1.993 1.00 93.44 79 ILE A O 1
ATOM 611 N N . ALA A 1 80 ? -2.098 1.705 -3.899 1.00 92.38 80 ALA A N 1
ATOM 612 C CA . ALA A 1 80 ? -0.964 1.549 -4.798 1.00 92.38 80 ALA A CA 1
ATOM 613 C C . ALA A 1 80 ? -0.282 2.904 -5.044 1.00 92.38 80 ALA A C 1
ATOM 615 O O . ALA A 1 80 ? -0.906 3.835 -5.549 1.00 92.38 80 ALA A O 1
ATOM 616 N N . VAL A 1 81 ? 1.008 3.001 -4.725 1.00 92.12 81 VAL A N 1
ATOM 617 C CA . VAL A 1 81 ? 1.799 4.234 -4.797 1.00 92.12 81 VAL A CA 1
ATOM 618 C C . VAL A 1 81 ? 2.817 4.149 -5.930 1.00 92.12 81 VAL A C 1
ATOM 620 O O . VAL A 1 81 ? 3.639 3.230 -5.961 1.00 92.12 81 VAL A O 1
ATOM 623 N N . SER A 1 82 ? 2.799 5.114 -6.852 1.00 90.62 82 SER A N 1
ATOM 624 C CA . SER A 1 82 ? 3.854 5.287 -7.862 1.00 90.62 82 SER A CA 1
ATOM 625 C C . SER A 1 82 ? 3.887 6.703 -8.426 1.00 90.62 82 SER A C 1
ATOM 627 O O . SER A 1 82 ? 2.854 7.334 -8.628 1.00 90.62 82 SER A O 1
ATOM 629 N N . SER A 1 83 ? 5.087 7.186 -8.750 1.00 88.06 83 SER A N 1
ATOM 630 C CA . SER A 1 83 ? 5.283 8.454 -9.466 1.00 88.06 83 SER A CA 1
ATOM 631 C C . SER A 1 83 ? 4.964 8.353 -10.965 1.00 88.06 83 SER A C 1
ATOM 633 O O . SER A 1 83 ? 4.910 9.372 -11.653 1.00 88.06 83 SER A O 1
ATOM 635 N N . PHE A 1 84 ? 4.775 7.143 -11.504 1.00 85.81 84 PHE A N 1
ATOM 636 C CA . PHE A 1 84 ? 4.546 6.920 -12.930 1.00 85.81 84 PHE A CA 1
ATOM 637 C C . PHE A 1 84 ? 3.060 6.733 -13.226 1.00 85.81 84 PHE A C 1
ATOM 639 O O . PHE A 1 84 ? 2.469 5.699 -12.923 1.00 85.81 84 PHE A O 1
ATOM 646 N N . ASN A 1 85 ? 2.465 7.699 -13.929 1.00 80.00 85 ASN A N 1
ATOM 647 C CA . ASN A 1 85 ? 1.041 7.660 -14.276 1.00 80.00 85 ASN A CA 1
ATOM 648 C C . ASN A 1 85 ? 0.655 6.470 -15.179 1.00 80.00 85 ASN A C 1
ATOM 650 O O . ASN A 1 85 ? -0.510 6.110 -15.270 1.00 80.00 85 ASN A O 1
ATOM 654 N N . TYR A 1 86 ? 1.618 5.830 -15.848 1.00 81.88 86 TYR A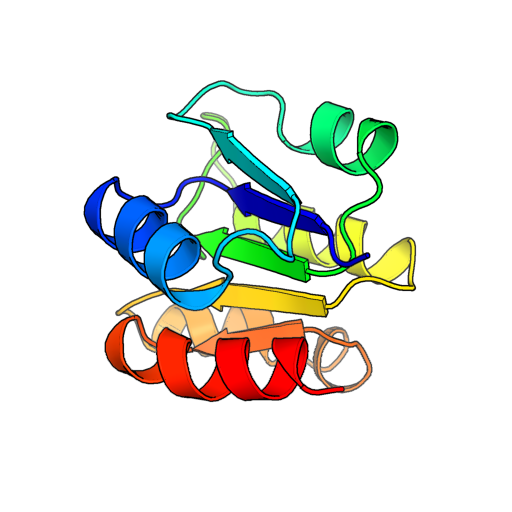 N 1
ATOM 655 C CA . TYR A 1 86 ? 1.347 4.603 -16.600 1.00 81.88 86 TYR A CA 1
ATOM 656 C C . TYR A 1 86 ? 0.873 3.458 -15.686 1.00 81.88 86 TYR A C 1
ATOM 658 O O . TYR A 1 86 ? -0.021 2.702 -16.072 1.00 81.88 86 TYR A O 1
ATOM 666 N N . ASP A 1 87 ? 1.404 3.368 -14.459 1.00 82.44 87 ASP A N 1
ATOM 667 C CA . ASP A 1 87 ? 1.021 2.329 -13.498 1.00 82.44 87 ASP A CA 1
ATOM 668 C C . ASP A 1 87 ? -0.439 2.493 -13.051 1.00 82.44 87 ASP A C 1
ATOM 670 O O . ASP A 1 87 ? -1.111 1.496 -12.805 1.00 82.44 87 ASP A O 1
ATOM 674 N N . ARG A 1 88 ? -0.977 3.722 -13.050 1.00 83.38 88 ARG A N 1
ATOM 675 C CA . ARG A 1 88 ? -2.384 4.014 -12.731 1.00 83.38 88 ARG A CA 1
ATOM 676 C C . ARG A 1 88 ? -3.344 3.130 -13.523 1.00 83.38 88 ARG A C 1
ATOM 678 O O . ARG A 1 88 ? -4.216 2.483 -12.954 1.00 83.38 88 ARG A O 1
ATOM 685 N N . THR A 1 89 ? -3.116 3.003 -14.830 1.00 80.00 89 THR A N 1
ATOM 686 C CA . THR A 1 89 ? -3.963 2.187 -15.719 1.00 80.00 89 THR A CA 1
ATOM 687 C C . THR A 1 89 ? -3.945 0.691 -15.394 1.00 80.00 89 THR A C 1
ATOM 689 O O . THR A 1 89 ? -4.810 -0.052 -15.856 1.00 80.00 89 THR A O 1
ATOM 692 N N . LEU A 1 90 ? -2.964 0.213 -14.624 1.00 78.81 90 LEU A N 1
ATOM 693 C CA . LEU A 1 90 ? -2.899 -1.170 -14.157 1.00 78.81 90 LEU A CA 1
ATOM 694 C C . LEU A 1 90 ? -3.763 -1.391 -12.907 1.00 78.81 90 LEU A C 1
ATOM 696 O O . LEU A 1 90 ? -4.284 -2.494 -12.743 1.00 78.81 90 LEU A O 1
ATOM 700 N N . PHE A 1 91 ? -3.937 -0.354 -12.081 1.00 79.44 91 PHE A N 1
ATOM 701 C CA . PHE A 1 91 ? -4.666 -0.386 -10.808 1.00 79.44 91 PHE A CA 1
ATOM 702 C C . PHE A 1 91 ? -6.063 0.254 -10.873 1.00 79.44 91 PHE A C 1
ATOM 704 O O . PHE A 1 91 ? -6.860 0.031 -9.977 1.00 79.44 91 PHE A O 1
ATOM 711 N N . GLU A 1 92 ? -6.406 0.972 -11.946 1.00 71.69 92 GLU A N 1
ATOM 712 C CA . GLU A 1 92 ? -7.741 1.561 -12.179 1.00 71.69 92 GLU A CA 1
ATOM 713 C C . GLU A 1 92 ? -8.599 0.757 -13.179 1.00 71.69 92 GLU A C 1
ATOM 715 O O . GLU A 1 92 ? -9.610 1.234 -13.677 1.00 71.69 92 GLU A O 1
ATOM 720 N N . LYS A 1 93 ? -8.222 -0.482 -13.523 1.00 69.19 93 LYS A N 1
ATOM 721 C CA . LYS A 1 93 ? -9.063 -1.342 -14.383 1.00 69.19 93 LYS A CA 1
ATOM 722 C C . LYS A 1 93 ? -10.314 -1.837 -13.652 1.00 69.19 93 LYS A C 1
ATOM 724 O O . LYS A 1 93 ? -10.324 -1.949 -12.432 1.00 69.19 93 LYS A O 1
ATOM 729 N N . SER A 1 94 ? -11.318 -2.278 -14.418 1.00 58.69 94 SER A N 1
ATOM 730 C CA . SER A 1 94 ? -12.676 -2.661 -13.974 1.00 58.69 94 SER A CA 1
ATOM 731 C C . SER A 1 94 ? -12.787 -3.648 -12.804 1.00 58.69 94 SER A C 1
ATOM 733 O O . SER A 1 94 ? -13.844 -3.748 -12.185 1.00 58.69 94 SER A O 1
ATOM 735 N N . PHE A 1 95 ? -11.730 -4.407 -12.508 1.00 63.53 95 PHE A N 1
ATOM 736 C CA . PHE A 1 95 ? -11.661 -5.251 -11.316 1.00 63.53 95 PHE A CA 1
ATOM 737 C C . PHE A 1 95 ? -11.481 -4.412 -10.039 1.00 63.53 95 PHE A C 1
ATOM 739 O O . PHE A 1 95 ? -12.176 -4.625 -9.049 1.00 63.53 95 PHE A O 1
ATOM 746 N N . PHE A 1 96 ? -10.600 -3.417 -10.084 1.00 65.62 96 PHE A N 1
ATOM 747 C CA . PHE A 1 96 ? -10.304 -2.524 -8.973 1.00 65.62 96 PHE A CA 1
ATOM 748 C C . PHE A 1 96 ? -11.305 -1.382 -8.830 1.00 65.62 96 PHE A C 1
ATOM 750 O O . PHE A 1 96 ? -11.588 -1.008 -7.706 1.00 65.62 96 PHE A O 1
ATOM 757 N N . GLU A 1 97 ? -11.931 -0.905 -9.912 1.00 58.50 97 GLU A N 1
ATOM 758 C CA . GLU A 1 97 ? -13.003 0.112 -9.823 1.00 58.50 97 GLU A CA 1
ATOM 759 C C . GLU A 1 97 ? -14.190 -0.335 -8.950 1.00 58.50 97 GLU A C 1
ATOM 761 O O . GLU A 1 97 ? -14.920 0.490 -8.408 1.00 58.50 97 GLU A O 1
ATOM 766 N N . LYS A 1 98 ? -14.400 -1.651 -8.814 1.00 59.41 98 LYS A N 1
ATOM 767 C CA . LYS A 1 98 ? -15.429 -2.246 -7.946 1.00 59.41 98 LYS A CA 1
ATOM 768 C C . LYS A 1 98 ? -14.900 -2.674 -6.574 1.00 59.41 98 LYS A C 1
ATOM 770 O O . LYS A 1 98 ? -15.675 -3.176 -5.764 1.00 59.41 98 LYS A O 1
ATOM 775 N N . SER A 1 99 ? -13.599 -2.533 -6.344 1.00 63.09 99 SER A N 1
ATOM 776 C CA . SER A 1 99 ? -12.883 -3.036 -5.172 1.00 63.09 99 SER A CA 1
ATOM 777 C C . SER A 1 99 ? -12.263 -1.871 -4.397 1.00 63.09 99 SER A C 1
ATOM 779 O O . SER A 1 99 ? -12.076 -0.788 -4.938 1.00 63.09 99 SER A O 1
ATOM 781 N N . CYS A 1 100 ? -11.901 -2.071 -3.131 1.00 79.94 100 CYS A N 1
ATOM 782 C CA . CYS A 1 100 ? -11.257 -1.043 -2.302 1.00 79.94 100 CYS A CA 1
ATOM 783 C C . CYS A 1 100 ? -9.779 -0.806 -2.694 1.00 79.94 100 CYS A C 1
ATOM 785 O O . CYS A 1 100 ? -8.899 -0.841 -1.842 1.00 79.94 100 CYS A O 1
ATOM 787 N N . CYS A 1 101 ? -9.469 -0.630 -3.982 1.00 87.00 101 CYS A N 1
ATOM 788 C CA . CYS A 1 101 ? -8.119 -0.330 -4.453 1.00 87.00 101 CYS A CA 1
ATOM 789 C C . CYS A 1 101 ? -8.050 1.095 -4.995 1.00 87.00 101 CYS A C 1
ATOM 791 O O . CYS A 1 101 ? -8.815 1.474 -5.878 1.00 87.00 101 CYS A O 1
ATOM 793 N N . GLN A 1 102 ? -7.099 1.864 -4.484 1.00 89.31 102 GLN A N 1
ATOM 794 C CA . GLN A 1 102 ? -6.832 3.243 -4.862 1.00 89.31 102 GLN A CA 1
ATOM 795 C C . GLN A 1 102 ? -5.417 3.329 -5.430 1.00 89.31 102 GLN A C 1
ATOM 797 O O . GLN A 1 102 ? -4.500 2.673 -4.938 1.00 89.31 102 GLN A O 1
ATOM 802 N N . PHE A 1 103 ? -5.229 4.142 -6.464 1.00 90.75 103 PHE A N 1
ATOM 803 C CA . PHE A 1 103 ? -3.906 4.496 -6.967 1.00 90.75 103 PHE A CA 1
ATOM 804 C C . PHE A 1 103 ? -3.602 5.948 -6.613 1.00 90.75 103 PHE A C 1
ATOM 806 O O . PHE A 1 103 ? -4.444 6.823 -6.820 1.00 90.75 103 PHE A O 1
ATOM 813 N N . CYS A 1 104 ? -2.386 6.226 -6.153 1.00 90.88 104 CYS A N 1
ATOM 814 C CA . CYS A 1 104 ? -1.954 7.587 -5.876 1.00 90.88 104 CYS A CA 1
ATOM 815 C C . CYS A 1 104 ? -0.479 7.820 -6.188 1.00 90.88 104 CYS A C 1
ATOM 817 O O . CYS A 1 104 ? 0.345 6.901 -6.232 1.00 90.88 104 CYS A O 1
ATOM 819 N N . ARG A 1 105 ? -0.134 9.090 -6.379 1.00 90.88 105 ARG A N 1
ATOM 820 C CA . ARG A 1 105 ? 1.255 9.540 -6.371 1.00 90.88 105 ARG A CA 1
ATOM 821 C C . ARG A 1 105 ? 1.750 9.701 -4.927 1.00 90.88 105 ARG A C 1
ATOM 823 O O . ARG A 1 105 ? 0.927 9.840 -4.018 1.00 90.88 105 ARG A O 1
ATOM 830 N N . PRO A 1 106 ? 3.071 9.682 -4.673 1.00 90.62 106 PRO A N 1
ATOM 831 C CA . PRO A 1 106 ? 3.612 9.833 -3.319 1.00 90.62 106 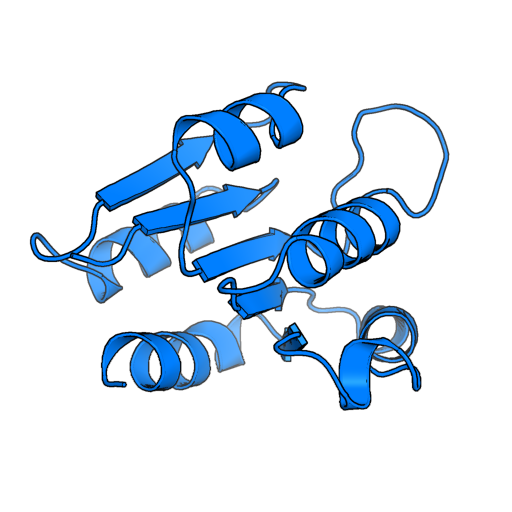PRO A CA 1
ATOM 832 C C . PRO A 1 106 ? 3.124 11.096 -2.593 1.00 90.62 106 PRO A C 1
ATOM 834 O O . PRO A 1 106 ? 2.848 11.053 -1.397 1.00 90.62 106 PRO A O 1
ATOM 837 N N . GLU A 1 107 ? 2.962 12.205 -3.318 1.00 90.69 107 GLU A N 1
ATOM 838 C CA . GLU A 1 107 ? 2.450 13.470 -2.784 1.00 90.69 107 GLU A CA 1
ATOM 839 C C . GLU A 1 107 ? 0.968 13.417 -2.370 1.00 90.69 107 GLU A C 1
ATOM 841 O O . GLU A 1 107 ? 0.550 14.186 -1.511 1.00 90.69 107 GLU A O 1
ATOM 846 N N . GLU A 1 108 ? 0.191 12.490 -2.934 1.00 92.44 108 GLU A N 1
ATOM 847 C CA . GLU A 1 108 ? -1.243 12.294 -2.662 1.00 92.44 108 GLU A CA 1
ATOM 848 C C . GLU A 1 108 ? -1.483 11.293 -1.513 1.00 92.44 108 GLU A C 1
ATOM 850 O O . GLU A 1 108 ? -2.593 11.195 -0.988 1.00 92.44 108 GLU A O 1
ATOM 855 N N . LEU A 1 109 ? -0.448 10.549 -1.098 1.00 92.50 109 LEU A N 1
ATOM 856 C CA . LEU A 1 109 ? -0.565 9.462 -0.122 1.00 92.50 109 LEU A CA 1
ATOM 857 C C . LEU A 1 109 ? -1.113 9.932 1.230 1.00 92.50 109 LEU A C 1
ATOM 859 O O . LEU A 1 109 ? -1.887 9.209 1.851 1.00 92.50 109 LEU A O 1
ATOM 863 N N . ASN A 1 110 ? -0.727 11.124 1.692 1.00 92.81 110 ASN A N 1
ATOM 864 C CA . ASN A 1 110 ? -1.162 11.636 2.993 1.00 92.81 110 ASN A CA 1
ATOM 865 C C . ASN A 1 110 ? -2.675 11.826 3.055 1.00 92.81 110 ASN A C 1
ATOM 867 O O . ASN A 1 110 ? -3.303 11.368 4.006 1.00 92.81 110 ASN A O 1
ATOM 871 N N . ASP A 1 111 ? -3.240 12.478 2.042 1.00 92.31 111 ASP A N 1
ATOM 872 C CA . ASP A 1 111 ? -4.657 12.832 2.012 1.00 92.31 111 ASP A CA 1
ATOM 873 C C . ASP A 1 111 ? -5.521 11.568 1.937 1.00 92.31 111 ASP A C 1
ATOM 875 O O . ASP A 1 111 ? -6.494 11.418 2.678 1.00 92.31 111 ASP A O 1
ATOM 879 N N . ILE A 1 112 ? -5.110 10.612 1.100 1.00 91.56 112 ILE A N 1
ATOM 880 C CA . ILE A 1 112 ? -5.801 9.329 0.942 1.00 91.56 112 ILE A CA 1
ATOM 881 C C . ILE A 1 112 ? -5.692 8.498 2.219 1.00 91.56 112 ILE A C 1
ATOM 883 O O . ILE A 1 112 ? -6.703 8.029 2.739 1.00 91.56 112 ILE A O 1
ATOM 887 N N . LEU A 1 113 ? -4.483 8.351 2.766 1.00 91.44 113 LEU A N 1
ATOM 888 C CA . LEU A 1 113 ? -4.272 7.562 3.974 1.00 91.44 113 LEU A CA 1
ATOM 889 C C . LEU A 1 113 ? -5.012 8.164 5.174 1.00 91.44 113 LEU A C 1
ATOM 891 O O . LEU A 1 113 ? -5.576 7.417 5.964 1.00 91.44 113 LEU A O 1
ATOM 895 N N . GLN A 1 114 ? -5.059 9.491 5.317 1.00 90.50 114 GLN A N 1
ATOM 896 C CA . GLN A 1 114 ? -5.848 10.140 6.370 1.00 90.50 114 GLN A CA 1
ATOM 897 C C . GLN A 1 114 ? -7.349 9.879 6.218 1.00 90.50 114 GLN A C 1
ATOM 899 O O . GLN A 1 114 ? -8.017 9.606 7.221 1.00 90.50 114 GLN A O 1
ATOM 904 N N . GLY A 1 115 ? -7.873 9.922 4.989 1.00 88.19 115 GLY A N 1
ATOM 905 C CA . GLY A 1 115 ? -9.254 9.539 4.697 1.00 88.19 115 GLY A CA 1
ATOM 906 C C . GLY A 1 115 ? -9.539 8.107 5.145 1.00 88.19 115 GLY A C 1
ATOM 907 O O . GLY A 1 115 ? -10.431 7.879 5.962 1.00 88.19 115 GLY A O 1
ATOM 908 N N . GLU A 1 116 ? -8.702 7.163 4.715 1.00 88.06 116 GLU A N 1
ATOM 909 C CA . GLU A 1 116 ? -8.825 5.752 5.089 1.00 88.06 116 GLU A CA 1
ATOM 910 C C . GLU A 1 116 ? -8.629 5.516 6.584 1.00 88.06 116 GLU A C 1
ATOM 912 O O . GLU A 1 116 ? 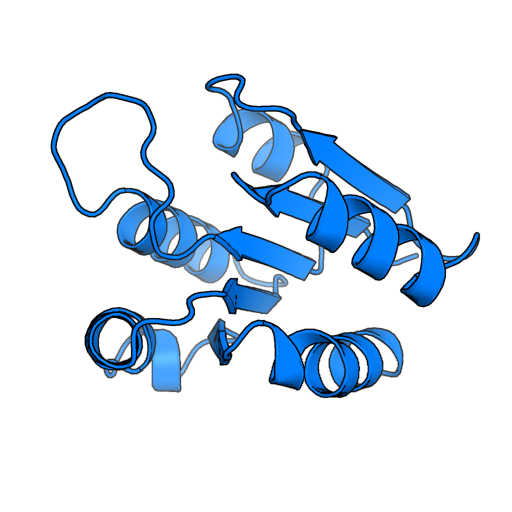-9.245 4.611 7.127 1.00 88.06 116 GLU A O 1
ATOM 917 N N . LEU A 1 117 ? -7.810 6.308 7.281 1.00 87.25 117 LEU A N 1
ATOM 918 C CA . LEU A 1 117 ? -7.613 6.221 8.731 1.00 87.25 117 LEU A CA 1
ATOM 919 C C . LEU A 1 117 ? -8.781 6.801 9.541 1.00 87.25 117 LEU A C 1
ATOM 921 O O . LEU A 1 117 ? -9.009 6.319 10.652 1.00 87.25 117 LEU A O 1
ATOM 925 N N . SER A 1 118 ? -9.549 7.742 8.990 1.00 82.62 118 SER A N 1
ATOM 926 C CA . SER A 1 118 ? -10.674 8.400 9.680 1.00 82.62 118 SER A CA 1
ATOM 927 C C . SER A 1 118 ? -12.004 7.639 9.595 1.00 82.62 118 SER A C 1
ATOM 929 O O . SER A 1 118 ? -12.899 7.917 10.392 1.00 82.62 118 SER A O 1
ATOM 931 N N . LEU A 1 119 ? -12.134 6.710 8.639 1.00 65.38 119 LEU A N 1
ATOM 932 C CA . LEU A 1 119 ? -13.324 5.864 8.429 1.00 65.38 119 LEU A CA 1
ATOM 933 C C . LEU A 1 119 ? -13.498 4.763 9.488 1.00 65.38 119 LEU A C 1
ATOM 935 O O . LEU A 1 119 ? -14.653 4.410 9.793 1.00 65.38 119 LEU A O 1
#